Protein AF-A0A3D5EV17-F1 (afdb_monomer_lite)

pLDDT: mean 90.92, std 9.22, range [43.56, 98.38]

Foldseek 3Di:
DQQDLAAWKWKCPDVVDTWIKGWDDDPFKIKIKTDWDFCQPPPVCPVVQVVCVVPDVDRQGTKMKIWIWGWDQDPVRWIKIKTWIFIAGPPPRHTDWIWMKIWTADRVNFKTWIWTDIPVVNDTD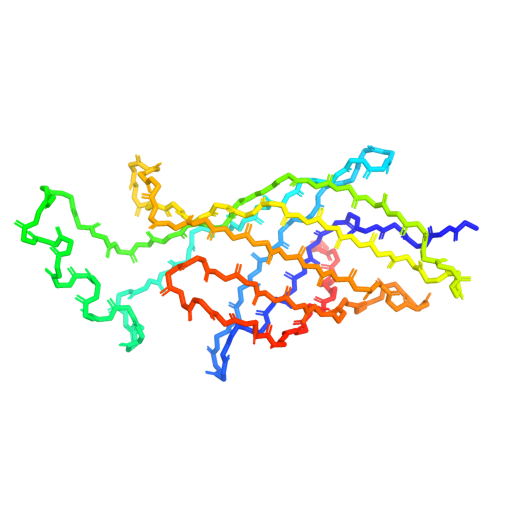TMMMGGDDDDD

Radius of gyration: 15.65 Å; chains: 1; bounding box: 37×37×42 Å

Sequence (136 aa):
PAPALGGRWLAELAPAEQVVLSLRQSGDDVTLGSPPVDIRQRPDWRAYRKFWRENSPEELNAIAYRGNGSLHSAADGSTVVGIALEVVSIPGETLIDTGNLRCTLSDAGAVLDCQLWLNSLQSGRPLRLTRQPAAS

Secondary structure (DSSP, 8-state):
-PPP--EEEEEEEETTEEEEEEEEEETTEEEEE-PPEE-TT-GGGHHHHHHHHHH-SS---EEEEEEEEEEEE-TTS-EEEEEEEEEEEETT--EEEEEEEEEEE-TTSSEEEEEEEETTTTEEEEEEEEEPPPP-

Structure (mmCIF, N/CA/C/O backbone):
data_AF-A0A3D5EV17-F1
#
_entry.id   AF-A0A3D5EV17-F1
#
loop_
_atom_site.group_PDB
_atom_site.id
_atom_site.type_symbol
_atom_site.label_atom_id
_atom_site.label_alt_id
_atom_site.label_comp_id
_atom_site.label_asym_id
_atom_site.label_entity_id
_atom_site.label_seq_id
_atom_site.pdbx_PDB_ins_code
_atom_site.Cartn_x
_atom_site.Cartn_y
_atom_site.Cartn_z
_atom_site.occupancy
_atom_site.B_iso_or_equiv
_atom_site.auth_seq_id
_atom_site.auth_comp_id
_atom_site.auth_asym_id
_atom_site.auth_atom_id
_atom_site.pdbx_PDB_model_num
ATOM 1 N N . PRO A 1 1 ? 13.319 -7.976 -21.349 1.00 53.50 1 PRO A N 1
ATOM 2 C CA . PRO A 1 1 ? 12.074 -8.078 -20.550 1.00 53.50 1 PRO A CA 1
ATOM 3 C C . PRO A 1 1 ? 12.085 -7.069 -19.396 1.00 53.50 1 PRO A C 1
ATOM 5 O O . PRO A 1 1 ? 13.095 -6.972 -18.705 1.00 53.50 1 PRO A O 1
ATOM 8 N N . ALA A 1 2 ? 11.001 -6.307 -19.217 1.00 59.69 2 ALA A N 1
ATOM 9 C CA . ALA A 1 2 ? 10.865 -5.422 -18.060 1.00 59.69 2 ALA A CA 1
ATOM 10 C C . ALA A 1 2 ? 10.838 -6.255 -16.759 1.00 59.69 2 ALA A C 1
ATOM 12 O O . ALA A 1 2 ? 10.292 -7.366 -16.769 1.00 59.69 2 ALA A O 1
ATOM 13 N N . PRO A 1 3 ? 11.444 -5.778 -15.658 1.00 68.06 3 PRO A N 1
ATOM 14 C CA . PRO A 1 3 ? 11.434 -6.503 -14.393 1.00 68.06 3 PRO A CA 1
ATOM 15 C C . PRO A 1 3 ? 10.000 -6.660 -13.865 1.00 68.06 3 PRO A C 1
ATOM 17 O O . PRO A 1 3 ? 9.224 -5.709 -13.842 1.00 68.06 3 PRO A O 1
ATOM 20 N N . ALA A 1 4 ? 9.644 -7.873 -13.433 1.00 83.94 4 ALA A N 1
ATOM 21 C CA . ALA A 1 4 ? 8.305 -8.172 -12.928 1.00 83.94 4 ALA A CA 1
ATOM 22 C C . ALA A 1 4 ? 8.054 -7.487 -11.575 1.00 83.94 4 ALA A C 1
ATOM 24 O O . ALA A 1 4 ? 8.879 -7.575 -10.664 1.00 83.94 4 ALA A O 1
ATOM 25 N N . LEU A 1 5 ? 6.896 -6.851 -11.405 1.00 90.81 5 LEU A N 1
ATOM 26 C CA . LEU A 1 5 ? 6.516 -6.123 -10.190 1.00 90.81 5 LEU A CA 1
ATOM 27 C C . LEU A 1 5 ? 6.031 -7.054 -9.064 1.00 90.81 5 LEU A C 1
ATOM 29 O O . LEU A 1 5 ? 6.169 -6.736 -7.882 1.00 90.81 5 LEU A O 1
ATOM 33 N N . GLY A 1 6 ? 5.464 -8.208 -9.425 1.00 93.25 6 GLY A N 1
ATOM 34 C CA . GLY A 1 6 ? 4.845 -9.138 -8.480 1.00 93.25 6 GLY A CA 1
ATOM 35 C C . GLY A 1 6 ? 5.781 -9.570 -7.344 1.00 93.25 6 GLY A C 1
ATOM 36 O O . GLY A 1 6 ? 6.976 -9.792 -7.557 1.00 93.25 6 GLY A O 1
ATOM 37 N N . GLY A 1 7 ? 5.240 -9.686 -6.130 1.00 94.25 7 GLY A N 1
ATOM 38 C CA . GLY A 1 7 ? 5.973 -10.141 -4.949 1.00 94.25 7 GLY A CA 1
ATOM 39 C C . GLY A 1 7 ? 5.630 -9.378 -3.672 1.00 94.25 7 GLY A C 1
ATOM 40 O O . GLY A 1 7 ? 4.677 -8.599 -3.614 1.00 94.25 7 GLY A O 1
ATOM 41 N N . ARG A 1 8 ? 6.427 -9.629 -2.630 1.00 95.88 8 ARG A N 1
ATOM 42 C CA . ARG A 1 8 ? 6.345 -8.920 -1.350 1.00 95.88 8 ARG A CA 1
ATOM 43 C C . ARG A 1 8 ? 7.279 -7.718 -1.360 1.00 95.88 8 ARG A C 1
ATOM 45 O O . ARG A 1 8 ? 8.424 -7.811 -1.798 1.00 95.88 8 ARG A O 1
ATOM 52 N N . TRP A 1 9 ? 6.791 -6.614 -0.824 1.00 96.12 9 TRP A N 1
ATOM 53 C CA . TRP A 1 9 ? 7.481 -5.336 -0.760 1.00 96.12 9 TRP A CA 1
ATOM 54 C C . TRP A 1 9 ? 7.351 -4.768 0.644 1.00 96.12 9 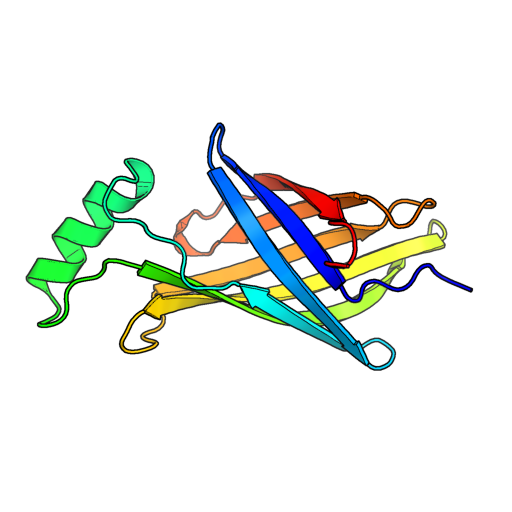TRP A C 1
ATOM 56 O O . TRP A 1 9 ? 6.334 -4.961 1.300 1.00 96.12 9 TRP A O 1
ATOM 66 N N . LEU A 1 10 ? 8.377 -4.080 1.117 1.00 95.69 10 LEU A N 1
ATOM 67 C CA . LEU A 1 10 ? 8.370 -3.387 2.396 1.00 95.69 10 LEU A CA 1
ATOM 68 C C . LEU A 1 10 ? 8.297 -1.892 2.126 1.00 95.69 10 LEU A C 1
ATOM 70 O O . LEU A 1 10 ? 9.219 -1.348 1.523 1.00 95.69 10 LEU A O 1
ATOM 74 N N . ALA A 1 11 ? 7.203 -1.259 2.531 1.00 93.81 11 ALA A N 1
ATOM 75 C CA . ALA A 1 11 ? 7.008 0.178 2.442 1.00 93.81 11 ALA A CA 1
ATOM 76 C C . ALA A 1 11 ? 7.401 0.846 3.758 1.00 93.81 11 ALA A C 1
ATOM 78 O O . ALA A 1 11 ? 6.920 0.448 4.818 1.00 93.81 11 ALA A O 1
ATOM 79 N N . GLU A 1 12 ? 8.215 1.893 3.677 1.00 85.31 12 GLU A N 1
ATOM 80 C CA . GLU A 1 12 ? 8.491 2.780 4.808 1.00 85.31 12 GLU A CA 1
ATOM 81 C C . GLU A 1 12 ? 7.548 3.985 4.740 1.00 85.31 12 GLU A C 1
ATOM 83 O O . GLU A 1 12 ? 7.758 4.918 3.966 1.00 85.31 12 GLU A O 1
ATOM 88 N N . LEU A 1 13 ? 6.453 3.937 5.502 1.00 77.19 13 LEU A N 1
ATOM 89 C CA . LEU A 1 13 ? 5.413 4.976 5.480 1.00 77.19 13 LEU A CA 1
ATOM 90 C C . LEU A 1 13 ? 5.743 6.153 6.416 1.00 77.19 13 LEU A C 1
ATOM 92 O O . LEU A 1 13 ? 5.304 7.278 6.170 1.00 77.19 13 LEU A O 1
ATOM 96 N N . ALA A 1 14 ? 6.538 5.901 7.454 1.00 67.12 14 ALA A N 1
ATOM 97 C CA . ALA A 1 14 ? 7.084 6.866 8.403 1.00 67.12 14 ALA A CA 1
ATOM 98 C C . ALA A 1 14 ? 8.332 6.259 9.084 1.00 67.12 14 ALA A C 1
ATOM 100 O O . ALA A 1 14 ? 8.535 5.043 9.013 1.00 67.12 14 ALA A O 1
ATOM 101 N N . PRO A 1 15 ? 9.176 7.052 9.773 1.00 62.12 15 PRO A N 1
ATOM 102 C CA . PRO A 1 15 ? 10.240 6.504 10.611 1.00 62.12 15 PRO A CA 1
ATOM 103 C C . PRO A 1 15 ? 9.668 5.502 11.627 1.00 62.12 15 PRO A C 1
ATOM 105 O O . PRO A 1 15 ? 8.736 5.832 12.356 1.00 62.12 15 PRO A O 1
ATOM 108 N N . ALA A 1 16 ? 10.222 4.285 11.655 1.00 62.19 16 ALA A N 1
ATOM 109 C CA . ALA A 1 16 ? 9.729 3.130 12.422 1.00 62.19 16 ALA A CA 1
ATOM 110 C C . ALA A 1 16 ? 8.372 2.539 11.975 1.00 62.19 16 ALA A C 1
ATOM 112 O O . ALA A 1 16 ? 7.836 1.664 12.654 1.00 62.19 16 ALA A O 1
ATOM 113 N N . GLU A 1 17 ? 7.838 2.946 10.821 1.00 75.81 17 GLU A N 1
ATOM 114 C CA . GLU A 1 17 ? 6.643 2.350 10.227 1.00 75.81 17 GLU A CA 1
ATOM 115 C C . GLU A 1 17 ? 6.997 1.593 8.949 1.00 75.81 17 GLU A C 1
ATOM 117 O O . GLU A 1 17 ? 7.173 2.173 7.875 1.00 75.81 17 GLU A O 1
ATOM 122 N N . GLN A 1 18 ? 7.042 0.272 9.078 1.00 87.81 18 GLN A N 1
ATOM 123 C CA . GLN A 1 18 ? 7.230 -0.644 7.968 1.00 87.81 18 GLN A CA 1
ATOM 124 C C . GLN A 1 18 ? 5.943 -1.426 7.718 1.00 87.81 18 GLN A C 1
ATOM 126 O O . GLN A 1 18 ? 5.460 -2.147 8.590 1.00 87.81 18 GLN A O 1
ATOM 131 N N . VAL A 1 19 ? 5.396 -1.301 6.512 1.00 91.94 19 VAL A N 1
ATOM 132 C CA . VAL A 1 19 ? 4.218 -2.052 6.075 1.00 91.94 19 VAL A CA 1
ATOM 133 C C . VAL A 1 19 ? 4.627 -3.016 4.977 1.00 91.94 19 VAL A C 1
ATOM 135 O O . VAL A 1 19 ? 5.198 -2.625 3.961 1.00 91.94 19 VAL A O 1
ATOM 138 N N . VAL A 1 20 ? 4.318 -4.297 5.165 1.00 95.06 20 VAL A N 1
ATOM 139 C CA . VAL A 1 20 ? 4.489 -5.292 4.107 1.00 95.06 20 VAL A CA 1
ATOM 140 C C . VAL A 1 20 ? 3.327 -5.171 3.128 1.00 95.06 20 VAL A C 1
ATOM 142 O O . VAL A 1 20 ? 2.169 -5.291 3.509 1.00 95.06 20 VAL A O 1
ATOM 145 N N . LEU A 1 21 ? 3.641 -4.990 1.856 1.00 96.62 21 LEU A N 1
ATOM 146 C CA . LEU A 1 21 ? 2.700 -4.976 0.748 1.00 96.62 21 LEU A CA 1
ATOM 147 C C . LEU A 1 21 ? 2.908 -6.220 -0.115 1.00 96.62 21 LEU A C 1
ATOM 149 O O . LEU A 1 21 ? 4.027 -6.693 -0.309 1.00 96.62 21 LEU A O 1
ATOM 153 N N . SER A 1 22 ? 1.817 -6.750 -0.644 1.00 96.81 22 SER A N 1
ATOM 154 C CA . SER A 1 22 ? 1.799 -7.805 -1.649 1.00 96.81 22 SER A CA 1
ATOM 155 C C . SER A 1 22 ? 1.305 -7.205 -2.954 1.00 96.81 22 SER A C 1
ATOM 157 O O . SER A 1 22 ? 0.173 -6.730 -3.025 1.00 96.81 22 SER A O 1
ATOM 159 N N . LEU A 1 23 ? 2.156 -7.233 -3.976 1.00 96.88 23 LEU A N 1
ATOM 160 C CA . LEU A 1 23 ? 1.796 -6.860 -5.338 1.00 96.88 23 LEU A CA 1
ATOM 161 C C . LEU A 1 23 ? 1.590 -8.132 -6.153 1.00 96.88 23 LEU A C 1
ATOM 163 O O . LEU A 1 23 ? 2.440 -9.027 -6.147 1.00 96.88 23 LEU A O 1
ATOM 167 N N . ARG A 1 24 ? 0.473 -8.212 -6.871 1.00 96.50 24 ARG A N 1
ATOM 168 C CA . ARG A 1 24 ? 0.249 -9.232 -7.902 1.00 96.50 24 ARG A CA 1
ATOM 169 C C . ARG A 1 24 ? 0.111 -8.529 -9.236 1.00 96.50 24 ARG A C 1
ATOM 171 O O . ARG A 1 24 ? -0.575 -7.516 -9.318 1.00 96.50 24 ARG A O 1
ATOM 178 N N . GLN A 1 25 ? 0.780 -9.071 -10.243 1.00 94.75 25 GLN A N 1
ATOM 179 C CA . GLN A 1 25 ? 0.781 -8.544 -11.598 1.00 94.75 25 GLN A CA 1
ATOM 180 C C . GLN A 1 25 ? 0.187 -9.595 -12.535 1.00 94.75 25 GLN A C 1
ATOM 182 O O . GLN A 1 25 ? 0.572 -10.763 -12.463 1.00 94.75 25 GLN A O 1
ATOM 187 N N . SER A 1 26 ? -0.714 -9.169 -13.415 1.00 94.56 26 SER A N 1
ATOM 188 C CA . SER A 1 26 ? -1.261 -9.976 -14.504 1.00 94.56 26 SER A CA 1
ATOM 189 C C . SER A 1 26 ? -1.236 -9.149 -15.785 1.00 94.56 26 SER A C 1
ATOM 191 O O . SER A 1 26 ? -2.089 -8.293 -15.991 1.00 94.56 26 SER A O 1
ATOM 193 N N . GLY A 1 27 ? -0.232 -9.376 -16.636 1.00 93.00 27 GLY A N 1
ATOM 194 C CA . GLY A 1 27 ? 0.042 -8.466 -17.750 1.00 93.00 27 GLY A CA 1
ATOM 195 C C . GLY A 1 27 ? 0.422 -7.086 -17.216 1.00 93.00 27 GLY A C 1
ATOM 196 O O . GLY A 1 27 ? 1.359 -6.981 -16.418 1.00 93.00 27 GLY A O 1
ATOM 197 N N . ASP A 1 28 ? -0.328 -6.065 -17.621 1.00 94.31 28 ASP A N 1
ATOM 198 C CA . ASP A 1 28 ? -0.148 -4.694 -17.141 1.00 94.31 28 ASP A CA 1
ATOM 199 C C . ASP A 1 28 ? -0.986 -4.381 -15.897 1.00 94.31 28 ASP A C 1
ATOM 201 O O . ASP A 1 28 ? -0.713 -3.389 -15.229 1.00 94.31 28 ASP A O 1
ATOM 205 N N . ASP A 1 29 ? -1.955 -5.225 -15.535 1.00 96.69 29 ASP A N 1
ATOM 206 C CA . ASP A 1 29 ? -2.786 -5.009 -14.354 1.00 96.69 29 ASP A CA 1
ATOM 207 C C . ASP A 1 29 ? -2.023 -5.343 -13.071 1.00 96.69 29 ASP A C 1
ATOM 209 O O . ASP A 1 29 ? -1.316 -6.355 -12.973 1.00 96.69 29 ASP A O 1
ATOM 213 N N . VAL A 1 30 ? -2.203 -4.501 -12.054 1.00 97.44 30 VAL A N 1
ATOM 214 C CA . VAL A 1 30 ? -1.560 -4.630 -10.746 1.00 97.44 30 VAL A CA 1
ATOM 215 C C . VAL A 1 30 ? -2.597 -4.529 -9.640 1.00 97.44 30 VAL A C 1
ATOM 217 O O . VAL A 1 30 ? -3.323 -3.544 -9.538 1.00 97.44 30 VAL A O 1
ATOM 220 N N . THR A 1 31 ? -2.603 -5.514 -8.746 1.00 98.31 31 THR A N 1
ATOM 221 C CA . THR A 1 31 ? -3.368 -5.461 -7.494 1.00 98.31 31 THR A CA 1
ATOM 222 C C . THR A 1 31 ? -2.420 -5.343 -6.309 1.00 98.31 31 THR A C 1
ATOM 224 O O . THR A 1 31 ? -1.419 -6.065 -6.244 1.00 98.31 31 THR A O 1
ATOM 227 N N . LEU A 1 32 ? -2.761 -4.484 -5.354 1.00 98.06 32 LEU A N 1
ATOM 228 C CA . LEU A 1 32 ? -2.038 -4.257 -4.108 1.00 98.06 32 LEU A CA 1
ATOM 229 C C . LEU A 1 32 ? -2.890 -4.709 -2.925 1.00 98.06 32 LEU A C 1
ATOM 231 O O . LEU A 1 32 ? -4.087 -4.437 -2.874 1.00 98.06 32 LEU A O 1
ATOM 235 N N . GLY A 1 33 ? -2.251 -5.351 -1.950 1.00 97.62 33 GLY A N 1
ATOM 236 C CA . GLY A 1 33 ? -2.847 -5.644 -0.650 1.00 97.62 33 GLY A CA 1
ATOM 237 C C . GLY A 1 33 ? -1.809 -5.615 0.468 1.00 97.62 33 GLY A C 1
ATOM 238 O O . GLY A 1 33 ? -0.647 -5.947 0.244 1.00 97.62 33 GLY A O 1
ATOM 239 N N . SER A 1 34 ? -2.218 -5.263 1.681 1.00 96.56 34 SER A N 1
ATOM 240 C CA . SER A 1 34 ? -1.425 -5.427 2.901 1.00 96.56 34 SER A CA 1
ATOM 241 C C . SER A 1 34 ? -2.088 -6.450 3.832 1.00 96.56 34 SER A C 1
ATOM 243 O O . SER A 1 34 ? -3.309 -6.618 3.785 1.00 96.56 34 SER A O 1
ATOM 245 N N . PRO A 1 35 ? -1.336 -7.118 4.725 1.00 95.12 35 PRO A N 1
ATOM 246 C CA . PRO A 1 35 ? -1.949 -7.686 5.918 1.00 95.12 35 PRO A CA 1
ATOM 247 C C . PRO A 1 35 ? -2.517 -6.552 6.798 1.00 95.12 35 PRO A C 1
ATOM 249 O O . PRO A 1 35 ? -2.183 -5.379 6.576 1.00 95.12 35 PRO A O 1
ATOM 252 N N . PRO A 1 36 ? -3.343 -6.876 7.810 1.00 95.50 36 PRO A N 1
ATOM 253 C CA . PRO A 1 36 ? -3.781 -5.892 8.789 1.00 95.50 36 PRO A CA 1
ATOM 254 C C . PRO A 1 36 ? -2.586 -5.205 9.461 1.00 95.50 36 PRO A C 1
ATOM 256 O O . PRO A 1 36 ? -1.667 -5.864 9.950 1.00 95.50 36 PRO A O 1
ATOM 259 N N . VAL A 1 37 ? -2.611 -3.878 9.485 1.00 93.50 37 VAL A N 1
ATOM 260 C CA . VAL A 1 37 ? -1.628 -3.019 10.144 1.00 93.50 37 VAL A CA 1
ATOM 261 C C . VAL A 1 37 ? -2.226 -2.555 11.463 1.00 93.50 37 VAL A C 1
ATOM 263 O O . VAL A 1 37 ? -3.264 -1.896 11.470 1.00 93.50 37 VAL A O 1
ATOM 266 N N . ASP A 1 38 ? -1.586 -2.905 12.579 1.00 92.81 38 ASP A N 1
ATOM 267 C CA . ASP A 1 38 ? -2.007 -2.457 13.907 1.00 92.81 38 ASP A CA 1
ATOM 268 C C . ASP A 1 38 ? -1.751 -0.953 14.064 1.00 92.81 38 ASP A C 1
ATOM 270 O O . ASP A 1 38 ? -0.624 -0.474 13.923 1.00 92.81 38 ASP A O 1
ATOM 274 N N . ILE A 1 39 ? -2.809 -0.209 14.379 1.00 92.56 39 ILE A N 1
ATOM 275 C CA . ILE A 1 39 ? -2.765 1.245 14.549 1.00 92.56 39 ILE A CA 1
ATOM 276 C C . ILE A 1 39 ? -3.038 1.681 15.993 1.00 92.56 39 ILE A C 1
ATOM 278 O O . ILE A 1 39 ? -3.164 2.874 16.275 1.00 92.56 39 ILE A O 1
ATOM 282 N N . ARG A 1 40 ? -3.121 0.745 16.949 1.00 92.31 40 ARG A N 1
ATOM 283 C CA . ARG A 1 40 ? -3.487 1.052 18.342 1.00 92.31 40 ARG A CA 1
ATOM 284 C C . ARG A 1 40 ? -2.502 1.989 19.026 1.00 92.31 40 ARG A C 1
ATOM 286 O O . ARG A 1 40 ? -2.926 2.877 19.762 1.00 92.31 40 ARG A O 1
ATOM 293 N N . GLN A 1 41 ? -1.215 1.786 18.767 1.00 89.25 41 GLN A N 1
ATOM 294 C CA . GLN A 1 41 ? -0.120 2.562 19.358 1.00 89.25 41 GLN A CA 1
ATOM 295 C C . GLN A 1 41 ? 0.390 3.674 18.435 1.00 89.25 41 GLN A C 1
ATOM 297 O O . GLN A 1 41 ? 1.358 4.354 18.765 1.00 89.25 41 GLN A O 1
ATOM 302 N N . ARG A 1 42 ? -0.256 3.877 17.281 1.00 87.50 42 ARG A N 1
ATOM 303 C CA . ARG A 1 42 ? 0.190 4.834 16.272 1.00 87.50 42 ARG A CA 1
ATOM 304 C C . ARG A 1 42 ? -0.229 6.266 16.625 1.00 87.50 42 ARG A C 1
ATOM 306 O O . ARG A 1 42 ? -1.433 6.546 16.687 1.00 87.50 42 ARG A O 1
ATOM 313 N N . PRO A 1 43 ? 0.724 7.192 16.859 1.00 87.44 43 PRO A N 1
ATOM 314 C CA . PRO A 1 43 ? 0.397 8.558 17.267 1.00 87.44 43 PRO A CA 1
ATOM 315 C C . PRO A 1 43 ? -0.419 9.324 16.223 1.00 87.44 43 PRO A C 1
ATOM 317 O O . PRO A 1 43 ? -1.313 10.084 16.593 1.00 87.44 43 PRO A O 1
ATOM 320 N N . ASP A 1 44 ? -0.142 9.090 14.942 1.00 84.94 44 ASP A N 1
ATOM 321 C CA . ASP A 1 44 ? -0.827 9.691 13.797 1.00 84.94 44 ASP A CA 1
ATOM 322 C C . ASP A 1 44 ? -2.293 9.239 13.675 1.00 84.94 44 ASP A C 1
ATOM 324 O O . ASP A 1 44 ? -3.137 10.004 13.217 1.00 84.94 44 ASP A O 1
ATOM 328 N N . TRP A 1 45 ? -2.638 8.057 14.197 1.00 90.44 45 TRP A N 1
ATOM 329 C CA . TRP A 1 45 ? -4.010 7.534 14.209 1.00 90.44 45 TRP A CA 1
ATOM 330 C C . TRP A 1 45 ? -4.814 7.899 15.458 1.00 90.44 45 TRP A C 1
ATOM 332 O O . TRP A 1 45 ? -6.032 7.715 15.487 1.00 90.44 45 TRP A O 1
ATOM 342 N N . ARG A 1 46 ? -4.175 8.426 16.510 1.00 91.12 46 ARG A N 1
ATOM 343 C CA . ARG A 1 46 ? -4.816 8.630 17.821 1.00 91.12 46 ARG A CA 1
ATOM 344 C C . ARG A 1 46 ? -6.058 9.522 17.747 1.00 91.12 46 ARG A C 1
ATOM 346 O O . ARG A 1 46 ? -7.070 9.205 18.371 1.00 91.12 46 ARG A O 1
ATOM 353 N N . ALA A 1 47 ? -5.979 10.628 17.006 1.00 91.62 47 ALA A N 1
ATOM 354 C CA . ALA A 1 47 ? -7.094 11.562 16.862 1.00 91.62 47 ALA A CA 1
ATOM 355 C C . ALA A 1 47 ? -8.264 10.924 16.097 1.00 91.62 47 ALA A C 1
ATOM 357 O O . ALA A 1 47 ? -9.398 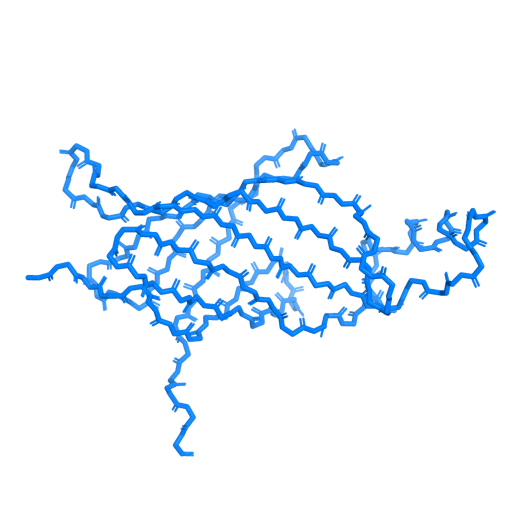10.960 16.574 1.00 91.62 47 ALA A O 1
ATOM 358 N N . TYR A 1 48 ? -7.977 10.263 14.972 1.00 92.25 48 TYR A N 1
ATOM 359 C CA . TYR A 1 48 ? -8.995 9.600 14.159 1.00 92.25 48 TYR A CA 1
ATOM 360 C C . TYR A 1 48 ? -9.670 8.444 14.909 1.00 92.25 48 TYR A C 1
ATOM 362 O O . TYR A 1 48 ? -10.891 8.359 14.932 1.00 92.25 48 TYR A O 1
ATOM 370 N N . ARG A 1 49 ? -8.907 7.606 15.625 1.00 94.44 49 ARG A N 1
ATOM 371 C CA . ARG A 1 49 ? -9.465 6.522 16.457 1.00 94.44 49 ARG A CA 1
ATOM 372 C C . ARG A 1 49 ? -10.378 7.034 17.572 1.00 94.44 49 ARG A C 1
ATOM 374 O O . ARG A 1 49 ? -11.329 6.348 17.942 1.00 94.44 49 ARG A O 1
ATOM 381 N N . LYS A 1 50 ? -10.100 8.220 18.129 1.00 93.12 50 LYS A N 1
ATOM 382 C CA . LYS A 1 50 ? -10.993 8.854 19.109 1.00 93.12 50 LYS A CA 1
ATOM 383 C C . LYS A 1 50 ? -12.328 9.224 18.456 1.00 93.12 50 LYS A C 1
ATOM 385 O O . LYS A 1 50 ? -13.358 8.809 18.971 1.00 93.12 50 LYS A O 1
ATOM 390 N N . PHE A 1 51 ? -12.282 9.931 17.325 1.00 92.56 51 PHE A N 1
ATOM 391 C CA . PHE A 1 51 ? -13.469 10.284 16.542 1.00 92.56 51 PHE A CA 1
ATOM 392 C C . PHE A 1 51 ? -14.265 9.040 16.119 1.00 92.56 51 PHE A C 1
ATOM 394 O O . PHE A 1 51 ? -15.481 9.001 16.271 1.00 92.56 51 PHE A O 1
ATOM 401 N N . TRP A 1 52 ? -13.584 7.991 15.655 1.00 93.75 52 TRP A N 1
ATOM 402 C CA . TRP A 1 52 ? -14.213 6.741 15.234 1.00 93.75 52 TRP A CA 1
ATOM 403 C C . TRP A 1 52 ? -15.067 6.117 16.340 1.00 93.75 52 TRP A C 1
ATOM 405 O O . TRP A 1 52 ? -16.223 5.790 16.110 1.00 93.75 52 TRP A O 1
ATOM 415 N N . ARG A 1 53 ? -14.530 6.009 17.562 1.00 93.38 53 ARG A N 1
ATOM 416 C CA . ARG A 1 53 ? -15.250 5.431 18.710 1.00 93.38 53 ARG A CA 1
ATOM 417 C C . ARG A 1 53 ? -16.499 6.226 19.104 1.00 93.38 53 ARG A C 1
ATOM 419 O O . ARG A 1 53 ? -17.414 5.669 19.694 1.00 93.38 53 ARG A O 1
ATOM 426 N N . GLU A 1 54 ? -16.534 7.522 18.809 1.00 92.69 54 GLU A N 1
ATOM 427 C CA . GLU A 1 54 ? -17.709 8.366 19.060 1.00 92.69 54 GLU A CA 1
ATOM 428 C C . GLU A 1 54 ? -18.819 8.133 18.014 1.00 92.69 54 GLU A C 1
ATOM 430 O O . GLU A 1 54 ? -19.973 8.459 18.277 1.00 92.69 54 GLU A O 1
ATOM 435 N N . ASN A 1 55 ? -18.490 7.545 16.853 1.00 90.75 55 ASN A N 1
ATOM 436 C CA . ASN A 1 55 ? -19.379 7.436 15.688 1.00 90.75 55 ASN A CA 1
ATOM 437 C C . ASN A 1 55 ? -19.594 5.999 15.181 1.00 90.75 55 ASN A C 1
ATOM 439 O O . ASN A 1 55 ? -20.378 5.787 14.259 1.00 90.75 55 ASN A O 1
ATOM 443 N N . SER A 1 56 ? -18.908 5.014 15.757 1.00 87.00 56 SER A N 1
ATOM 444 C CA . SER A 1 56 ? -18.981 3.611 15.359 1.00 87.00 56 SER A CA 1
ATOM 445 C C . SER A 1 56 ? -19.011 2.706 16.591 1.00 87.00 56 SER A C 1
ATOM 447 O O . SER A 1 56 ? -18.267 2.952 17.545 1.00 87.00 56 SER A O 1
ATOM 449 N N . PRO A 1 57 ? -19.838 1.644 16.585 1.00 85.12 57 PRO A N 1
ATOM 450 C CA . PRO A 1 57 ? -19.843 0.649 17.653 1.00 85.12 57 PRO A CA 1
ATOM 451 C C . PRO A 1 57 ? -18.588 -0.240 17.643 1.00 85.12 57 PRO A C 1
ATOM 453 O O . PRO A 1 57 ? -18.298 -0.884 18.649 1.00 85.12 57 PRO A O 1
ATOM 456 N N . GLU A 1 58 ? -17.847 -0.292 16.532 1.00 88.25 58 GLU A N 1
ATOM 457 C CA . GLU A 1 58 ? -16.644 -1.115 16.398 1.00 88.25 58 GLU A CA 1
ATOM 458 C C . GLU A 1 58 ? -15.377 -0.330 16.740 1.00 88.25 58 GLU A C 1
ATOM 460 O O . GLU A 1 58 ? -15.211 0.828 16.352 1.00 88.25 58 GLU A O 1
ATOM 465 N N . GLU A 1 59 ? -14.426 -0.970 17.422 1.00 90.88 59 GLU A N 1
ATOM 466 C CA . GLU A 1 59 ? -13.118 -0.363 17.649 1.00 90.88 59 GLU A CA 1
ATOM 467 C C . GLU A 1 59 ? -12.253 -0.397 16.387 1.00 90.88 59 GLU A C 1
ATOM 469 O O . GLU A 1 59 ? -11.938 -1.457 15.847 1.00 90.88 59 GLU A O 1
ATOM 474 N N . LEU A 1 60 ? -11.753 0.767 15.977 1.00 95.19 60 LEU A N 1
ATOM 475 C CA . LEU A 1 60 ? -10.754 0.859 14.921 1.00 95.19 60 LEU A CA 1
ATOM 476 C C . LEU A 1 60 ? -9.359 0.546 15.477 1.00 95.19 60 LEU A C 1
ATOM 478 O O . LEU A 1 60 ? -8.675 1.426 16.003 1.00 95.19 60 LEU A O 1
ATOM 482 N N . ASN A 1 61 ? -8.945 -0.716 15.388 1.00 94.81 61 ASN A N 1
ATOM 483 C CA . ASN A 1 61 ? -7.664 -1.193 15.923 1.00 94.81 61 ASN A CA 1
ATOM 484 C C . ASN A 1 61 ? -6.639 -1.541 14.842 1.00 94.81 61 ASN A C 1
ATOM 486 O O . ASN A 1 61 ? -5.438 -1.426 15.091 1.00 94.81 61 ASN A O 1
ATOM 490 N N . ALA A 1 62 ? -7.097 -1.917 13.651 1.00 95.94 62 ALA A N 1
ATOM 491 C CA . ALA A 1 62 ? -6.240 -2.192 12.513 1.00 95.94 62 ALA A CA 1
ATOM 492 C C . ALA A 1 62 ? -6.846 -1.642 11.220 1.00 95.94 62 ALA A C 1
ATOM 494 O O . ALA A 1 62 ? -8.052 -1.402 11.130 1.00 95.94 62 ALA A O 1
ATOM 495 N N . ILE A 1 63 ? -5.986 -1.461 10.223 1.00 95.81 63 ILE A N 1
ATOM 496 C CA . ILE A 1 63 ? -6.368 -1.093 8.858 1.00 95.81 63 ILE A CA 1
ATOM 497 C C . ILE A 1 63 ? -5.742 -2.051 7.853 1.00 95.81 63 ILE A C 1
ATOM 499 O O . ILE A 1 63 ? -4.772 -2.736 8.170 1.00 95.81 63 ILE A O 1
ATOM 503 N N . ALA A 1 64 ? -6.236 -2.050 6.623 1.00 96.75 64 ALA A N 1
ATOM 504 C CA . ALA A 1 64 ? -5.537 -2.640 5.491 1.00 96.75 64 ALA A CA 1
ATOM 505 C C . ALA A 1 64 ? -5.476 -1.651 4.325 1.00 96.75 64 ALA A C 1
ATOM 507 O O . ALA A 1 64 ? -6.393 -0.855 4.120 1.00 96.75 64 ALA A O 1
ATOM 508 N N . TYR A 1 65 ? -4.389 -1.728 3.562 1.00 96.06 65 TYR A N 1
ATOM 509 C CA . TYR A 1 65 ? -4.236 -1.043 2.287 1.00 96.06 65 TYR A CA 1
ATOM 510 C C . TYR A 1 65 ? -4.575 -2.019 1.171 1.00 96.06 65 TYR A C 1
ATOM 512 O O . TYR A 1 65 ? -4.035 -3.128 1.131 1.00 96.06 65 TYR A O 1
ATOM 520 N N . ARG A 1 66 ? -5.431 -1.606 0.241 1.00 97.75 66 ARG A N 1
ATOM 521 C CA . ARG A 1 66 ? -5.703 -2.355 -0.988 1.00 97.75 66 ARG A CA 1
ATOM 522 C C . ARG A 1 66 ? -5.812 -1.416 -2.174 1.00 97.75 66 ARG A C 1
ATOM 524 O O . ARG A 1 66 ? -6.009 -0.218 -2.000 1.00 97.75 66 ARG A O 1
ATOM 531 N N . GLY A 1 67 ? -5.662 -1.945 -3.378 1.00 97.88 67 GLY A N 1
ATOM 532 C CA . GLY A 1 67 ? -5.797 -1.121 -4.566 1.00 97.88 67 GLY A CA 1
ATOM 533 C C . GLY A 1 67 ? -5.640 -1.884 -5.863 1.00 97.88 67 GLY A C 1
ATOM 534 O O . GLY A 1 67 ? -5.113 -2.997 -5.885 1.00 97.88 67 GLY A O 1
ATOM 535 N N . ASN A 1 68 ? -6.076 -1.243 -6.939 1.00 98.38 68 ASN A N 1
ATOM 536 C CA . ASN A 1 68 ? -5.934 -1.732 -8.303 1.00 98.38 68 ASN A CA 1
ATOM 537 C C . ASN A 1 68 ? -5.290 -0.646 -9.159 1.00 98.38 68 ASN A C 1
ATOM 539 O O . ASN A 1 68 ? -5.471 0.549 -8.915 1.00 98.38 68 ASN A O 1
ATOM 543 N N . GLY A 1 69 ? -4.525 -1.063 -10.151 1.00 97.56 69 GLY A N 1
ATOM 544 C CA . GLY A 1 69 ? -3.729 -0.163 -10.956 1.00 97.56 69 GLY A CA 1
ATOM 545 C C . GLY A 1 69 ? -3.176 -0.825 -12.197 1.00 97.56 69 GLY A C 1
ATOM 546 O O . GLY A 1 69 ? -3.476 -1.983 -12.481 1.00 97.56 69 GLY A O 1
ATOM 547 N N . SER A 1 70 ? -2.330 -0.086 -12.904 1.00 96.38 70 SER A N 1
ATOM 548 C CA . SER A 1 70 ? -1.672 -0.591 -14.098 1.00 96.38 70 SER A CA 1
ATOM 549 C C . SER A 1 70 ? -0.237 -0.098 -14.246 1.00 96.38 70 SER A C 1
ATOM 551 O O . SER A 1 70 ? 0.157 0.970 -13.757 1.00 96.38 70 SER A O 1
ATOM 553 N N . LEU A 1 71 ? 0.549 -0.916 -14.934 1.00 94.81 71 LEU A N 1
ATOM 554 C CA . LEU A 1 71 ? 1.880 -0.602 -15.419 1.00 94.81 71 LEU A CA 1
ATOM 555 C C . LEU A 1 71 ? 1.802 0.234 -16.696 1.00 94.81 71 LEU A C 1
ATOM 557 O O . LEU A 1 71 ? 0.888 0.099 -17.505 1.00 94.81 71 LEU A O 1
ATOM 561 N N . HIS A 1 72 ? 2.788 1.102 -16.876 1.00 92.44 72 HIS A N 1
ATOM 562 C CA . HIS A 1 72 ? 3.017 1.835 -18.110 1.00 92.44 72 HIS A CA 1
ATOM 563 C C . HIS A 1 72 ? 4.501 2.154 -18.270 1.00 92.44 72 HIS A C 1
ATOM 565 O O . HIS A 1 72 ? 5.223 2.366 -17.294 1.00 92.44 72 HIS A O 1
ATOM 571 N N . SER A 1 73 ? 4.958 2.218 -19.516 1.00 92.19 73 SER A N 1
ATOM 572 C CA . SER A 1 73 ? 6.279 2.752 -19.839 1.00 92.19 73 SER A CA 1
ATOM 573 C C . SER A 1 73 ? 6.205 4.273 -19.934 1.00 92.19 73 SER A C 1
ATOM 575 O O . SER A 1 73 ? 5.371 4.818 -20.659 1.00 92.19 73 SER A O 1
ATOM 577 N N . ALA A 1 74 ? 7.070 4.965 -19.203 1.00 90.69 74 ALA A N 1
ATOM 578 C CA . ALA A 1 74 ? 7.260 6.398 -19.360 1.00 90.69 74 ALA A CA 1
ATOM 579 C C . ALA A 1 74 ? 8.098 6.709 -20.613 1.00 90.69 74 ALA A C 1
ATOM 581 O O . ALA A 1 74 ? 8.724 5.830 -21.208 1.00 90.69 74 ALA A O 1
ATOM 582 N N . ALA A 1 75 ? 8.114 7.981 -21.019 1.00 90.50 75 ALA A N 1
ATOM 583 C CA . ALA A 1 75 ? 8.826 8.433 -22.218 1.00 90.50 75 ALA A CA 1
ATOM 584 C C . ALA A 1 75 ? 10.351 8.227 -22.140 1.00 90.50 75 ALA A C 1
ATOM 586 O O . ALA A 1 75 ? 11.004 8.088 -23.169 1.00 90.50 75 ALA A O 1
ATOM 587 N N . ASP A 1 76 ? 10.907 8.188 -20.929 1.00 90.56 76 ASP A N 1
ATOM 588 C CA . ASP A 1 76 ? 12.318 7.897 -20.660 1.00 90.56 76 ASP A CA 1
ATOM 589 C C . ASP A 1 76 ? 12.634 6.387 -20.630 1.00 90.56 76 ASP A C 1
ATOM 591 O O . ASP A 1 76 ? 13.771 5.998 -20.376 1.00 90.56 76 ASP A O 1
ATOM 595 N N . GLY A 1 77 ? 11.641 5.533 -20.899 1.00 88.75 77 GLY A N 1
ATOM 596 C CA . GLY A 1 77 ? 11.762 4.077 -20.876 1.00 88.75 77 GLY A CA 1
ATOM 597 C C . GLY A 1 77 ? 11.589 3.448 -19.491 1.00 88.75 77 GLY A C 1
ATOM 598 O O . GLY A 1 77 ? 11.570 2.220 -19.393 1.00 88.75 77 GLY A O 1
ATOM 599 N N . SER A 1 78 ? 11.423 4.245 -18.430 1.00 90.44 78 SER A N 1
ATOM 600 C CA . SER A 1 78 ? 11.198 3.716 -17.084 1.00 90.44 78 SER A CA 1
ATOM 601 C C . SER A 1 78 ? 9.830 3.036 -16.961 1.00 90.44 78 SER A C 1
ATOM 603 O O . SER A 1 78 ? 8.856 3.395 -17.628 1.00 90.44 78 SER A O 1
ATOM 605 N N . THR A 1 79 ? 9.751 2.017 -16.102 1.00 93.75 79 THR A N 1
ATOM 606 C CA . THR A 1 79 ? 8.487 1.337 -15.792 1.00 93.75 79 THR A CA 1
ATOM 607 C C . THR A 1 79 ? 7.821 2.031 -14.613 1.00 93.75 79 THR A C 1
ATOM 609 O O . THR A 1 79 ? 8.381 2.082 -13.518 1.00 93.75 79 THR A O 1
ATOM 612 N N . VAL A 1 80 ? 6.612 2.539 -14.826 1.00 95.25 80 VAL A N 1
ATOM 613 C CA . VAL A 1 80 ? 5.819 3.243 -13.819 1.00 95.25 80 VAL A CA 1
ATOM 614 C C . VAL A 1 80 ? 4.555 2.443 -13.527 1.00 95.25 80 VAL A C 1
ATOM 616 O O . VAL A 1 80 ? 3.939 1.875 -14.422 1.00 95.25 80 VAL A O 1
ATOM 619 N N . VAL A 1 81 ? 4.153 2.402 -12.263 1.00 96.00 81 VAL A N 1
ATOM 620 C CA . VAL A 1 81 ? 2.884 1.821 -11.823 1.00 96.00 81 VAL A CA 1
ATOM 621 C C . VAL A 1 81 ? 2.050 2.895 -11.136 1.00 96.00 81 VAL A C 1
ATOM 623 O O . VAL A 1 81 ? 2.555 3.643 -10.297 1.00 96.00 81 VAL A O 1
ATOM 626 N N . GLY A 1 82 ? 0.777 2.995 -11.511 1.00 96.88 82 GLY A N 1
ATOM 627 C CA . GLY A 1 82 ? -0.208 3.844 -10.842 1.00 96.88 82 GLY A CA 1
ATOM 628 C C . GLY A 1 82 ? -1.309 2.982 -10.242 1.00 96.88 82 GLY A C 1
ATOM 629 O O . GLY A 1 82 ? -1.900 2.188 -10.965 1.00 96.88 82 GLY A O 1
ATOM 630 N N . ILE A 1 83 ? -1.570 3.119 -8.942 1.00 98.12 83 ILE A N 1
ATOM 631 C CA . ILE A 1 83 ? -2.550 2.324 -8.191 1.00 98.12 83 ILE A CA 1
ATOM 632 C C . ILE A 1 83 ? -3.519 3.266 -7.484 1.00 98.12 83 ILE A C 1
ATOM 634 O O . ILE A 1 83 ? -3.090 4.110 -6.697 1.00 98.12 83 ILE A O 1
ATOM 638 N N . ALA A 1 84 ? -4.817 3.082 -7.717 1.00 98.31 84 ALA A N 1
ATOM 639 C CA . ALA A 1 84 ? -5.863 3.678 -6.898 1.00 98.31 84 ALA A CA 1
ATOM 640 C C . ALA A 1 84 ? -5.952 2.903 -5.577 1.00 98.31 84 ALA A C 1
ATOM 642 O O . ALA A 1 84 ? -6.118 1.681 -5.579 1.00 98.31 84 ALA A O 1
ATOM 643 N N . LEU A 1 85 ? -5.792 3.607 -4.459 1.00 97.00 85 LEU A N 1
ATOM 644 C CA . LEU A 1 85 ? -5.724 3.038 -3.119 1.00 97.00 85 LEU A CA 1
ATOM 645 C C . LEU A 1 85 ? -7.020 3.236 -2.342 1.00 97.00 85 LEU A C 1
ATOM 647 O O . LEU A 1 85 ? -7.628 4.305 -2.376 1.00 97.00 85 LEU A O 1
ATOM 651 N N . GLU A 1 86 ? -7.337 2.232 -1.538 1.00 98.00 86 GLU A N 1
ATOM 652 C CA . GLU A 1 86 ? -8.300 2.280 -0.448 1.00 98.00 86 GLU A CA 1
ATOM 653 C C . GLU A 1 86 ? -7.594 1.924 0.862 1.00 98.00 86 GLU A C 1
ATOM 655 O O . GLU A 1 86 ? -6.788 0.987 0.928 1.00 98.00 86 GLU A O 1
ATOM 660 N N . VAL A 1 87 ? -7.934 2.662 1.915 1.00 96.00 87 VAL A N 1
ATOM 661 C CA . VAL A 1 87 ? -7.611 2.323 3.300 1.00 96.00 87 VAL A CA 1
ATOM 662 C C . VAL A 1 87 ? -8.906 1.894 3.964 1.00 96.00 87 VAL A C 1
ATOM 664 O O . VAL A 1 87 ? -9.869 2.658 3.976 1.00 96.00 87 VAL A O 1
ATOM 667 N N . VAL A 1 88 ? -8.940 0.683 4.511 1.00 97.06 88 VAL A N 1
ATOM 668 C CA . VAL A 1 88 ? -10.153 0.109 5.111 1.00 97.06 88 VAL A CA 1
ATOM 669 C C . VAL A 1 88 ? -9.925 -0.314 6.555 1.00 97.06 88 VAL A C 1
ATOM 671 O O . VAL A 1 88 ? -8.803 -0.662 6.926 1.00 97.06 88 VAL A O 1
ATOM 674 N N . SER A 1 89 ? -10.981 -0.293 7.369 1.00 96.12 89 SER A N 1
ATOM 675 C CA . SER A 1 89 ? -10.954 -0.803 8.744 1.00 96.12 89 SER A CA 1
ATOM 676 C C . SER A 1 89 ? -10.832 -2.324 8.772 1.00 96.12 89 SER A C 1
ATOM 678 O O . SER A 1 89 ? -11.363 -3.017 7.904 1.00 96.12 89 SER A O 1
ATOM 680 N N . ILE A 1 90 ? -10.169 -2.857 9.798 1.00 93.81 90 ILE A N 1
ATOM 681 C CA . ILE A 1 90 ? -10.151 -4.291 10.088 1.00 93.81 90 ILE A CA 1
ATOM 682 C C . ILE A 1 90 ? -10.469 -4.506 11.581 1.00 93.81 90 ILE A C 1
ATOM 684 O O . ILE A 1 90 ? -9.730 -3.989 12.427 1.00 93.81 90 ILE A O 1
ATOM 688 N N . PRO A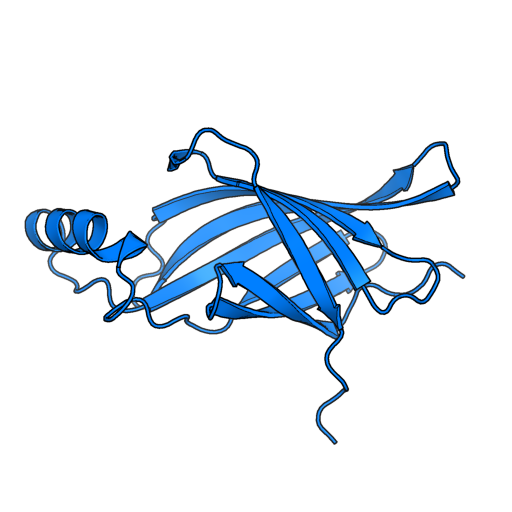 1 91 ? -11.504 -5.298 11.930 1.00 87.31 91 PRO A N 1
ATOM 689 C CA . PRO A 1 91 ? -12.506 -5.901 11.039 1.00 87.31 91 PRO A CA 1
ATOM 690 C C . PRO A 1 91 ? -13.469 -4.855 10.425 1.00 87.31 91 PRO A C 1
ATOM 692 O O . PRO A 1 91 ? -13.310 -3.649 10.619 1.00 87.31 91 PRO A O 1
ATOM 695 N N . GLY A 1 92 ? -14.425 -5.325 9.621 1.00 85.75 92 GLY A N 1
ATOM 696 C CA . GLY A 1 92 ? -15.541 -4.520 9.107 1.00 85.75 92 GLY A CA 1
ATOM 697 C C . GLY A 1 92 ? -15.353 -3.941 7.701 1.00 85.75 92 GLY A C 1
ATOM 698 O O . GLY A 1 92 ? -16.346 -3.600 7.068 1.00 85.75 92 GLY A O 1
ATOM 699 N N . GLU A 1 93 ? -14.117 -3.853 7.194 1.00 92.19 93 GLU A N 1
ATOM 700 C CA . GLU A 1 93 ? -13.779 -3.345 5.849 1.00 92.19 93 GLU A CA 1
ATOM 701 C C . GLU A 1 93 ? -14.454 -2.013 5.477 1.00 92.19 93 GLU A C 1
ATOM 703 O O . GLU A 1 93 ? -14.711 -1.724 4.306 1.00 92.19 93 GLU A O 1
ATOM 708 N N . THR A 1 94 ? -14.731 -1.168 6.469 1.00 94.50 94 THR A N 1
ATOM 709 C CA . THR A 1 94 ? -15.318 0.146 6.219 1.00 94.50 94 THR A CA 1
ATOM 710 C C . THR A 1 94 ? -14.263 1.041 5.589 1.00 94.50 94 THR A C 1
ATOM 712 O O . THR A 1 94 ? -13.129 1.099 6.067 1.00 94.50 94 THR A O 1
ATOM 715 N N . LEU A 1 95 ? -14.627 1.746 4.518 1.00 95.44 95 LEU A N 1
ATOM 716 C CA . LEU A 1 95 ? -13.728 2.667 3.833 1.00 95.44 95 LEU A CA 1
ATOM 717 C C . LEU A 1 95 ? -13.375 3.849 4.746 1.00 95.44 95 LEU A C 1
ATOM 719 O O . LEU A 1 95 ? -14.251 4.599 5.170 1.00 95.44 95 LEU A O 1
ATOM 723 N N . ILE A 1 96 ? -12.084 4.004 5.033 1.00 95.00 96 ILE A N 1
ATOM 724 C CA . ILE A 1 96 ? -11.530 5.078 5.864 1.00 95.00 96 ILE A CA 1
ATOM 725 C C . ILE A 1 96 ? -11.026 6.221 4.988 1.00 95.00 96 ILE A C 1
ATOM 727 O O . ILE A 1 96 ? -11.284 7.387 5.281 1.00 95.00 96 ILE A O 1
ATOM 731 N N . ASP A 1 97 ? -10.287 5.887 3.931 1.00 95.12 97 ASP A N 1
ATOM 732 C CA . ASP A 1 97 ? -9.694 6.866 3.027 1.00 95.12 97 ASP A CA 1
ATOM 733 C C . ASP A 1 97 ? -9.466 6.262 1.640 1.00 95.12 97 ASP A C 1
ATOM 735 O O . ASP A 1 97 ? -9.466 5.044 1.450 1.00 95.12 97 ASP A O 1
ATOM 739 N N . THR A 1 98 ? -9.240 7.136 0.670 1.00 97.62 98 THR A N 1
ATOM 740 C CA . THR A 1 98 ? -8.885 6.793 -0.705 1.00 97.62 98 THR A CA 1
ATOM 741 C C . THR A 1 98 ? -7.669 7.592 -1.142 1.00 97.62 98 THR A C 1
ATOM 743 O O . THR A 1 98 ? -7.323 8.621 -0.559 1.00 97.62 98 THR A O 1
ATOM 746 N N . GLY A 1 99 ? -6.987 7.127 -2.179 1.00 96.56 99 GLY A N 1
ATOM 747 C CA . GLY A 1 99 ? -5.774 7.787 -2.620 1.00 96.56 99 GLY A CA 1
ATOM 748 C C . GLY A 1 99 ? -5.191 7.213 -3.891 1.00 96.56 99 GLY A C 1
ATOM 749 O O . GLY A 1 99 ? -5.816 6.416 -4.584 1.00 96.56 99 GLY A O 1
ATOM 750 N N . ASN A 1 100 ? -3.963 7.623 -4.179 1.00 97.00 100 ASN A N 1
ATOM 751 C CA . ASN A 1 100 ? -3.197 7.126 -5.307 1.00 97.00 100 ASN A CA 1
ATOM 752 C C . ASN A 1 100 ? -1.760 6.849 -4.873 1.00 97.00 100 ASN A C 1
ATOM 754 O O . ASN A 1 100 ? -1.146 7.648 -4.166 1.00 97.00 100 ASN A O 1
ATOM 758 N N . LEU A 1 101 ? -1.214 5.732 -5.337 1.00 96.56 101 LEU A N 1
ATOM 759 C CA . LEU A 1 101 ? 0.199 5.406 -5.241 1.00 96.56 101 LEU A CA 1
ATOM 760 C C . LEU A 1 101 ? 0.775 5.372 -6.648 1.00 96.56 101 LEU A C 1
ATOM 762 O O . LEU A 1 101 ? 0.359 4.563 -7.475 1.00 96.56 101 LEU A O 1
ATOM 766 N N . ARG A 1 102 ? 1.740 6.244 -6.917 1.00 96.62 102 ARG A N 1
ATOM 767 C CA . ARG A 1 102 ? 2.492 6.239 -8.171 1.00 96.62 102 ARG A CA 1
ATOM 768 C C . ARG A 1 102 ? 3.929 5.868 -7.874 1.00 96.62 102 ARG A C 1
ATOM 770 O O . ARG A 1 102 ? 4.549 6.552 -7.071 1.00 96.62 102 ARG A O 1
ATOM 777 N N . CYS A 1 103 ? 4.456 4.839 -8.521 1.00 96.44 103 CYS A N 1
ATOM 778 C CA . CYS A 1 103 ? 5.827 4.393 -8.307 1.00 96.44 103 CYS A CA 1
ATOM 779 C C . CYS A 1 103 ? 6.581 4.216 -9.616 1.00 96.44 103 CYS A C 1
ATOM 781 O O . CYS A 1 103 ? 5.996 3.782 -10.605 1.00 96.44 103 CYS A O 1
ATOM 783 N N . THR A 1 104 ? 7.884 4.462 -9.584 1.00 96.44 104 THR A N 1
ATOM 784 C CA . THR A 1 104 ? 8.816 4.101 -10.653 1.00 96.44 104 THR A CA 1
ATOM 785 C C . THR A 1 104 ? 9.665 2.924 -10.190 1.00 96.44 104 THR A C 1
ATOM 787 O O . THR A 1 104 ? 10.229 2.952 -9.095 1.00 96.44 104 THR A O 1
ATOM 790 N N . LEU A 1 105 ? 9.724 1.867 -11.000 1.00 94.38 105 LEU A N 1
ATOM 791 C CA . LEU A 1 105 ? 10.522 0.674 -10.733 1.00 94.38 105 LEU A CA 1
ATOM 792 C C . LEU A 1 105 ? 11.965 0.914 -11.170 1.00 94.38 105 LEU A C 1
ATOM 794 O O . LEU A 1 105 ? 12.209 1.318 -12.305 1.00 94.38 105 LEU A O 1
ATOM 798 N N . SER A 1 106 ? 12.914 0.647 -10.275 1.00 91.62 106 SER A N 1
ATOM 799 C CA . SER A 1 106 ? 14.335 0.729 -10.608 1.00 91.62 106 SER A CA 1
ATOM 800 C C . SER A 1 106 ? 14.749 -0.358 -11.601 1.00 91.62 106 SER A C 1
ATOM 802 O O . SER A 1 106 ? 14.155 -1.438 -11.633 1.00 91.62 106 SER A O 1
ATOM 804 N N . ASP A 1 107 ? 15.820 -0.118 -12.359 1.00 85.62 107 ASP A N 1
ATOM 805 C CA . ASP A 1 107 ? 16.320 -1.056 -13.380 1.00 85.62 107 ASP A CA 1
ATOM 806 C C . ASP A 1 107 ? 16.649 -2.444 -12.812 1.00 85.62 107 ASP A C 1
ATOM 808 O O . ASP A 1 107 ? 16.408 -3.469 -13.448 1.00 85.62 107 ASP A O 1
ATOM 812 N N . ALA A 1 108 ? 17.155 -2.492 -11.575 1.00 85.44 108 ALA A N 1
ATOM 813 C CA . ALA A 1 108 ? 17.448 -3.737 -10.865 1.00 85.44 108 ALA A CA 1
ATOM 814 C C . ALA A 1 108 ? 16.184 -4.476 -10.380 1.00 85.44 108 ALA A C 1
ATOM 816 O O . ALA A 1 108 ? 16.274 -5.582 -9.848 1.00 85.44 108 ALA A O 1
ATOM 817 N N . GLY A 1 109 ? 15.003 -3.860 -10.487 1.00 89.56 109 GLY A N 1
ATOM 818 C CA . GLY A 1 109 ? 13.721 -4.429 -10.079 1.00 89.56 109 GLY A CA 1
ATOM 819 C C . GLY A 1 109 ? 13.550 -4.609 -8.567 1.00 89.56 109 GLY A C 1
ATOM 820 O O . GLY A 1 109 ? 12.586 -5.246 -8.137 1.00 89.56 109 GLY A O 1
ATOM 821 N N . ALA A 1 110 ? 14.470 -4.093 -7.751 1.00 92.75 110 ALA A N 1
ATOM 822 C CA . ALA A 1 110 ? 14.508 -4.312 -6.302 1.00 92.75 110 ALA A CA 1
ATOM 823 C C . ALA A 1 110 ? 13.855 -3.183 -5.490 1.00 92.75 110 ALA A C 1
ATOM 825 O O . ALA A 1 110 ? 13.571 -3.360 -4.304 1.00 92.75 110 ALA A O 1
ATOM 826 N N . VAL A 1 111 ? 13.640 -2.021 -6.110 1.00 94.94 111 VAL A N 1
ATOM 827 C CA . VAL A 1 111 ? 13.179 -0.800 -5.444 1.00 94.94 111 VAL A CA 1
ATOM 828 C C . VAL A 1 111 ? 12.087 -0.149 -6.278 1.00 94.94 111 VAL A C 1
ATOM 830 O O . VAL A 1 111 ? 12.194 -0.089 -7.500 1.00 94.94 111 VAL A O 1
ATOM 833 N N . LEU A 1 112 ? 11.071 0.364 -5.596 1.00 95.62 112 LEU A N 1
ATOM 834 C CA . LEU A 1 112 ? 10.079 1.274 -6.149 1.00 95.62 112 LEU A CA 1
ATOM 835 C C . LEU A 1 112 ? 10.194 2.613 -5.420 1.00 95.62 112 LEU A C 1
ATOM 837 O O . LEU A 1 112 ? 10.031 2.670 -4.197 1.00 95.62 112 LEU A O 1
ATOM 841 N N . ASP A 1 113 ? 10.453 3.674 -6.175 1.00 95.62 113 ASP A N 1
ATOM 842 C CA . ASP A 1 113 ? 10.401 5.046 -5.676 1.00 95.62 113 ASP A CA 1
ATOM 843 C C . ASP A 1 113 ? 8.999 5.593 -5.922 1.00 95.62 113 ASP A C 1
ATOM 845 O O . ASP A 1 113 ? 8.548 5.677 -7.065 1.00 95.62 113 ASP A O 1
ATOM 849 N N . CYS A 1 114 ? 8.282 5.911 -4.845 1.00 95.75 114 CYS A N 1
ATOM 850 C CA . CYS A 1 114 ? 6.852 6.170 -4.887 1.00 95.75 114 CYS A CA 1
ATOM 851 C C . CYS A 1 114 ? 6.469 7.560 -4.376 1.00 95.75 114 CYS A C 1
ATOM 853 O O . CYS A 1 114 ? 7.124 8.150 -3.518 1.00 95.75 114 CYS A O 1
ATOM 855 N N . GLN A 1 115 ? 5.329 8.040 -4.865 1.00 95.75 115 GLN A N 1
ATOM 856 C CA . GLN A 1 115 ? 4.562 9.154 -4.327 1.00 95.75 115 GLN A CA 1
ATOM 857 C C . GLN A 1 115 ? 3.196 8.631 -3.886 1.00 95.75 115 GLN A C 1
ATOM 859 O O . GLN A 1 115 ? 2.431 8.110 -4.701 1.00 95.75 115 GLN A O 1
ATOM 864 N N . LEU A 1 116 ? 2.901 8.766 -2.595 1.00 94.50 116 L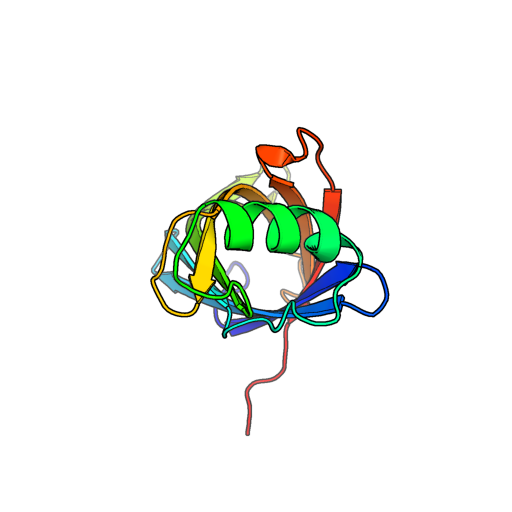EU A N 1
ATOM 865 C CA . LEU A 1 116 ? 1.597 8.469 -2.018 1.00 94.50 116 LEU A CA 1
ATOM 866 C C . LEU A 1 116 ? 0.799 9.752 -1.862 1.00 94.50 116 LEU A C 1
ATOM 868 O O . LEU A 1 116 ? 1.244 10.688 -1.206 1.00 94.50 116 LEU A O 1
ATOM 872 N N . TRP A 1 117 ? -0.409 9.748 -2.396 1.00 95.44 117 TRP A N 1
ATOM 873 C CA . TRP A 1 117 ? -1.423 10.748 -2.128 1.00 95.44 117 TRP A CA 1
ATOM 874 C C . TRP A 1 117 ? -2.577 10.086 -1.389 1.00 95.44 117 TRP A C 1
ATOM 876 O O . TRP A 1 117 ? -3.142 9.117 -1.891 1.00 95.44 117 TRP A O 1
ATOM 886 N N . LEU A 1 118 ? -2.947 10.621 -0.230 1.00 93.12 118 LEU A N 1
ATOM 887 C CA . LEU A 1 118 ? -4.171 10.254 0.478 1.00 93.12 118 LEU A CA 1
ATOM 888 C C . LEU A 1 118 ? -5.106 11.460 0.495 1.00 93.12 118 LEU A C 1
ATOM 890 O O . LEU A 1 118 ? -4.670 12.581 0.773 1.00 93.12 118 LEU A O 1
ATOM 894 N N . ASN A 1 119 ? -6.384 11.240 0.194 1.00 92.81 119 ASN A N 1
ATOM 895 C CA . ASN A 1 119 ? -7.354 12.320 0.047 1.00 92.81 119 ASN A CA 1
ATOM 896 C C . ASN A 1 119 ? -7.583 13.076 1.361 1.00 92.81 119 ASN A C 1
ATOM 898 O O . ASN A 1 119 ? -7.768 14.293 1.330 1.00 92.81 119 ASN A O 1
ATOM 902 N N . SER A 1 120 ? -7.478 12.402 2.510 1.00 88.56 120 SER A N 1
ATOM 903 C CA . SER A 1 120 ? -7.540 13.054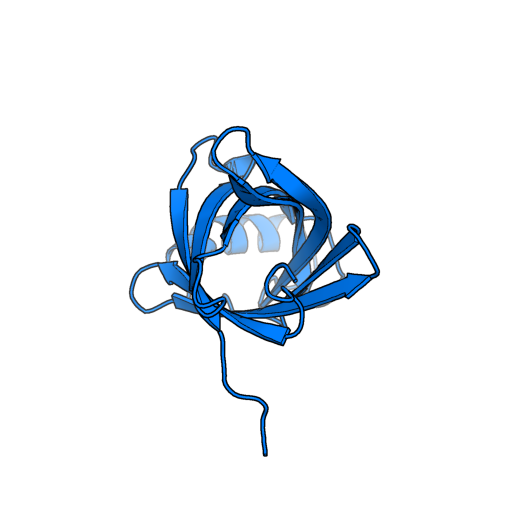 3.825 1.00 88.56 120 SER A CA 1
ATOM 904 C C . SER A 1 120 ? -6.371 14.006 4.114 1.00 88.56 120 SER A C 1
ATOM 906 O O . SER A 1 120 ? -6.542 14.976 4.851 1.00 88.56 120 SER A O 1
ATOM 908 N N . LEU A 1 121 ? -5.189 13.755 3.538 1.00 86.19 121 LEU A N 1
ATOM 909 C CA . LEU A 1 121 ? -3.970 14.530 3.799 1.00 86.19 121 LEU A CA 1
ATOM 910 C C . LEU A 1 121 ? -3.749 15.667 2.799 1.00 86.19 121 LEU A C 1
ATOM 912 O O . LEU A 1 121 ? -2.936 16.552 3.066 1.00 86.19 121 LEU A O 1
ATOM 916 N N . GLN A 1 122 ? -4.417 15.612 1.640 1.00 88.62 122 GLN A N 1
ATOM 917 C CA . GLN A 1 122 ? -4.317 16.587 0.543 1.00 88.62 122 GLN A CA 1
ATOM 918 C C . GLN A 1 122 ? -2.870 16.962 0.174 1.00 88.62 122 GLN A C 1
ATOM 920 O O . GLN A 1 122 ? -2.573 18.090 -0.218 1.00 88.62 122 GLN A O 1
ATOM 925 N N . SER A 1 123 ? -1.948 16.013 0.332 1.00 86.62 123 SER A N 1
ATOM 926 C CA . SER A 1 123 ? -0.525 16.209 0.085 1.00 86.62 123 SER A CA 1
ATOM 927 C C . SER A 1 123 ? 0.137 14.915 -0.375 1.00 86.62 123 SER A C 1
ATOM 929 O O . SER A 1 123 ? -0.197 13.817 0.077 1.00 86.62 123 SER A O 1
ATOM 931 N N . GLY A 1 124 ? 1.078 15.064 -1.310 1.00 87.44 124 GLY A N 1
ATOM 932 C CA . GLY A 1 124 ? 1.917 13.977 -1.797 1.00 87.44 124 GLY A CA 1
ATOM 933 C C . GLY A 1 124 ? 3.069 13.717 -0.834 1.00 87.44 124 GLY A C 1
ATOM 934 O O . GLY A 1 124 ? 3.769 14.649 -0.434 1.00 87.44 124 GLY A O 1
ATOM 935 N N . ARG A 1 125 ? 3.277 12.452 -0.476 1.00 90.38 125 ARG A N 1
ATOM 936 C CA . ARG A 1 125 ? 4.372 12.006 0.382 1.00 90.38 125 ARG A CA 1
ATOM 937 C C . ARG A 1 125 ? 5.291 11.051 -0.384 1.00 90.38 125 ARG A C 1
ATOM 939 O O . ARG A 1 125 ? 4.807 10.014 -0.849 1.00 90.38 125 ARG A O 1
ATOM 946 N N . PRO A 1 126 ? 6.603 11.338 -0.477 1.00 93.50 126 PRO A N 1
ATOM 947 C CA . PRO A 1 126 ? 7.558 10.375 -1.004 1.00 93.50 126 PRO A CA 1
ATOM 948 C C . PRO A 1 126 ? 7.655 9.167 -0.073 1.00 93.50 126 PRO A C 1
ATOM 950 O O . PRO A 1 126 ? 7.673 9.319 1.149 1.00 93.50 126 PRO A O 1
ATOM 953 N N . LEU A 1 127 ? 7.750 7.972 -0.645 1.00 92.31 127 LEU A N 1
ATOM 954 C CA . LEU A 1 127 ? 8.069 6.756 0.096 1.00 92.31 127 LEU A CA 1
ATOM 955 C C . LEU A 1 127 ? 8.800 5.759 -0.796 1.00 92.31 127 LEU A C 1
ATOM 957 O O . LEU A 1 127 ? 8.679 5.796 -2.020 1.00 92.31 127 LEU A O 1
ATOM 961 N N . ARG A 1 128 ? 9.540 4.849 -0.169 1.00 94.12 128 ARG A N 1
ATOM 962 C CA . ARG A 1 128 ? 10.307 3.817 -0.861 1.00 94.12 128 ARG A CA 1
ATOM 963 C C . ARG A 1 128 ? 9.772 2.440 -0.502 1.00 94.12 128 ARG A C 1
ATOM 965 O O . ARG A 1 128 ? 9.535 2.146 0.670 1.00 94.12 128 ARG A O 1
ATOM 972 N N . LEU A 1 129 ? 9.597 1.602 -1.518 1.00 95.06 129 LEU A N 1
ATOM 973 C CA . LEU A 1 129 ? 9.285 0.185 -1.365 1.00 95.06 129 LEU A CA 1
ATOM 974 C C . LEU A 1 129 ? 10.527 -0.631 -1.713 1.00 95.06 129 LEU A C 1
ATOM 976 O O . LEU A 1 129 ? 11.085 -0.488 -2.801 1.00 95.06 129 LEU A O 1
ATOM 980 N N . THR A 1 130 ? 10.925 -1.524 -0.813 1.00 95.44 130 THR A N 1
ATOM 981 C CA . THR A 1 130 ? 12.049 -2.442 -1.040 1.00 95.44 130 THR A CA 1
ATOM 982 C C . THR A 1 130 ? 11.533 -3.863 -1.169 1.00 95.44 130 THR A C 1
ATOM 984 O O . THR A 1 130 ? 10.796 -4.346 -0.304 1.00 95.44 130 THR A O 1
ATOM 987 N N . ARG A 1 131 ? 11.912 -4.549 -2.249 1.00 95.19 131 ARG A N 1
ATOM 988 C CA . ARG A 1 131 ? 11.504 -5.934 -2.484 1.00 95.19 131 ARG A CA 1
ATOM 989 C C . ARG A 1 131 ? 11.993 -6.821 -1.343 1.00 95.19 131 ARG A C 1
ATOM 991 O O . ARG A 1 131 ? 13.146 -6.739 -0.929 1.00 95.19 131 ARG A O 1
ATOM 998 N N . GLN A 1 132 ? 11.106 -7.669 -0.842 1.00 93.88 132 GLN A N 1
ATOM 999 C CA . GLN A 1 132 ? 11.444 -8.677 0.153 1.00 93.88 132 GLN A CA 1
ATOM 1000 C C . GLN A 1 132 ? 11.821 -9.987 -0.546 1.00 93.88 132 GLN A C 1
ATOM 1002 O O . GLN A 1 132 ? 11.224 -10.315 -1.579 1.00 93.88 132 GLN A O 1
ATOM 1007 N N . PRO A 1 133 ? 12.787 -10.749 -0.005 1.00 84.06 133 PRO A N 1
ATOM 1008 C CA . PRO A 1 133 ? 13.082 -12.077 -0.517 1.00 84.06 133 PRO A CA 1
ATOM 1009 C C . PRO A 1 133 ? 11.830 -12.957 -0.436 1.00 84.06 133 PRO A C 1
ATOM 1011 O O . PRO A 1 133 ? 10.982 -12.786 0.448 1.00 84.06 133 PRO A O 1
ATOM 1014 N N . ALA A 1 134 ? 11.706 -13.902 -1.369 1.00 70.38 134 ALA A N 1
ATOM 1015 C CA . ALA A 1 134 ? 10.717 -14.960 -1.226 1.00 70.38 134 ALA A CA 1
ATOM 1016 C C . ALA A 1 134 ? 10.979 -15.669 0.110 1.00 70.38 134 ALA A C 1
ATOM 1018 O O . ALA A 1 134 ? 12.131 -15.947 0.441 1.00 70.38 134 ALA A O 1
ATOM 1019 N N . ALA A 1 135 ? 9.928 -15.895 0.900 1.00 59.69 135 ALA A N 1
ATOM 1020 C CA . ALA A 1 135 ? 10.069 -16.729 2.084 1.00 59.69 135 ALA A CA 1
ATOM 1021 C C . ALA A 1 135 ? 10.427 -18.140 1.598 1.00 59.69 135 ALA A C 1
ATOM 1023 O O . ALA A 1 135 ? 9.666 -18.710 0.814 1.00 59.69 135 ALA A O 1
ATOM 1024 N N . SER A 1 136 ? 11.614 -18.611 1.981 1.00 43.56 136 SER A N 1
ATOM 1025 C CA . SER A 1 136 ? 12.104 -19.966 1.721 1.00 43.56 136 SER A CA 1
ATOM 1026 C C . SER A 1 136 ? 11.242 -21.024 2.398 1.00 43.56 136 SER A C 1
ATOM 1028 O O . SER A 1 136 ? 10.723 -20.731 3.501 1.00 43.56 136 SER A O 1
#